Protein AF-A0A973K327-F1 (afdb_monomer_lite)

Radius of gyration: 15.22 Å; chains: 1; bounding box: 36×39×25 Å

Sequence (103 aa):
DALVPVQTESALKRAVTAAGSSRLLRQAYVDNAGHCTFSPAEQLGALHTLEDRIGTGKWPSTDAASLNSRATEADSTTPARYVTYRPAPYPRPYDLAHPADGR

Secondary structure (DSSP, 8-state):
--SS-TTHHHHHHHHHHHTT-GGG----EE--SSSS---HHHHHHHHHHHHHHHHHSS----SHHHHHHHHHHH-SSS---EE---PPPP--TT----TTTT-

pLDDT: mean 91.36, std 12.91, range [42.78, 98.75]

Structure (mmCIF, N/CA/C/O backbone):
data_AF-A0A973K327-F1
#
_entry.id   AF-A0A973K327-F1
#
loop_
_atom_site.group_PDB
_atom_site.id
_atom_site.type_symbol
_atom_site.label_atom_id
_atom_site.label_alt_id
_atom_site.label_comp_id
_atom_site.label_asym_id
_atom_site.label_entity_id
_atom_site.label_seq_id
_atom_site.pdbx_PDB_ins_code
_atom_site.Cartn_x
_atom_site.Cartn_y
_atom_site.Cartn_z
_atom_site.occupancy
_atom_site.B_iso_or_equiv
_atom_site.auth_seq_id
_atom_site.auth_comp_id
_atom_site.auth_asym_id
_atom_site.auth_atom_id
_atom_site.pdbx_PDB_model_num
ATOM 1 N N . ASP A 1 1 ? 5.696 -10.769 -5.233 1.00 83.75 1 ASP A N 1
ATOM 2 C CA . ASP A 1 1 ? 6.331 -11.282 -4.009 1.00 83.75 1 ASP A CA 1
ATOM 3 C C . ASP A 1 1 ? 6.257 -12.807 -3.968 1.00 83.75 1 ASP A C 1
ATOM 5 O O . ASP A 1 1 ? 5.160 -13.352 -4.027 1.00 83.75 1 ASP A O 1
ATOM 9 N N . ALA A 1 2 ? 7.409 -13.481 -3.952 1.00 83.88 2 ALA A N 1
ATOM 10 C CA . ALA A 1 2 ? 7.504 -14.943 -3.888 1.00 83.88 2 ALA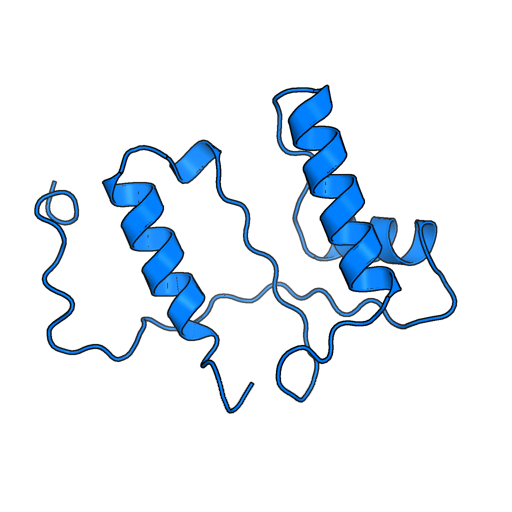 A CA 1
ATOM 11 C C . ALA A 1 2 ? 7.765 -15.475 -2.464 1.00 83.88 2 ALA A C 1
ATOM 13 O O . ALA A 1 2 ? 7.682 -16.682 -2.251 1.00 83.88 2 ALA A O 1
ATOM 14 N N . LEU A 1 3 ? 8.088 -14.59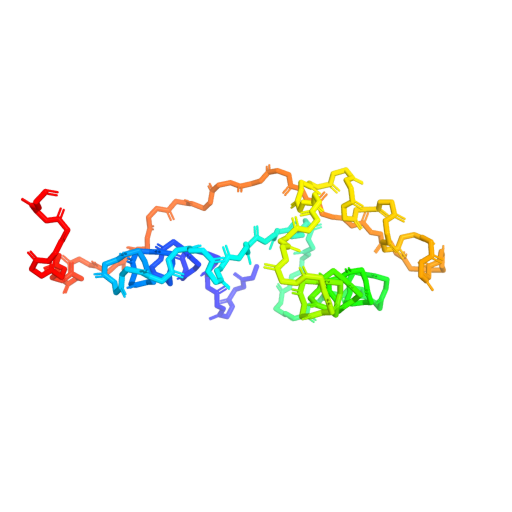6 -1.506 1.00 91.38 3 LEU A N 1
ATOM 15 C CA . LEU A 1 3 ? 8.368 -14.966 -0.116 1.00 91.38 3 LEU A CA 1
ATOM 16 C C . LEU A 1 3 ? 7.118 -14.827 0.750 1.00 91.38 3 LEU A C 1
ATOM 18 O O . LEU A 1 3 ? 6.793 -15.725 1.524 1.00 91.38 3 LEU A O 1
ATOM 22 N N . VAL A 1 4 ? 6.399 -13.715 0.590 1.00 91.00 4 VAL A N 1
ATOM 23 C CA . VAL A 1 4 ? 5.152 -13.437 1.301 1.00 91.00 4 VAL A CA 1
ATOM 24 C C . VAL A 1 4 ? 4.064 -13.170 0.262 1.00 91.00 4 VAL A C 1
ATOM 26 O O . VAL A 1 4 ? 4.013 -12.091 -0.327 1.00 91.00 4 VAL A O 1
ATOM 29 N N . PRO A 1 5 ? 3.193 -14.148 -0.034 1.00 91.44 5 PRO A N 1
ATOM 30 C CA . PRO A 1 5 ? 2.161 -13.961 -1.043 1.00 91.44 5 PRO A CA 1
ATOM 31 C C . PRO A 1 5 ? 1.208 -12.845 -0.608 1.00 91.44 5 PRO A C 1
ATOM 33 O O . PRO A 1 5 ? 0.681 -12.878 0.500 1.00 91.44 5 PRO A O 1
ATOM 36 N N . VAL A 1 6 ? 0.932 -11.895 -1.503 1.00 94.00 6 VAL A N 1
ATOM 37 C CA . VAL A 1 6 ? 0.113 -10.693 -1.239 1.00 94.00 6 VAL A CA 1
ATOM 38 C C . VAL A 1 6 ? -1.269 -10.995 -0.638 1.00 94.00 6 VAL A C 1
ATOM 40 O O . VAL A 1 6 ? -1.888 -10.157 0.009 1.00 94.00 6 VAL A O 1
ATOM 43 N N . GLN A 1 7 ? -1.772 -12.215 -0.806 1.00 93.56 7 GLN A N 1
ATOM 44 C CA . GLN A 1 7 ? -3.006 -12.692 -0.200 1.00 93.56 7 GLN A CA 1
ATOM 45 C C . GLN A 1 7 ? -2.952 -12.724 1.343 1.00 93.56 7 GLN A C 1
ATOM 47 O O . GLN A 1 7 ? -4.016 -12.774 1.964 1.00 93.56 7 GLN A O 1
ATOM 52 N N . THR A 1 8 ? -1.776 -12.672 1.990 1.00 93.12 8 THR A N 1
ATOM 53 C CA . THR A 1 8 ? -1.670 -12.476 3.454 1.00 93.12 8 THR A CA 1
ATOM 54 C C . THR A 1 8 ? -2.386 -11.205 3.898 1.00 93.12 8 THR A C 1
ATOM 56 O O . THR A 1 8 ? -3.027 -11.195 4.948 1.00 93.12 8 THR A O 1
ATOM 59 N N . GLU A 1 9 ? -2.384 -10.171 3.055 1.00 95.44 9 GLU A N 1
ATOM 60 C CA . GLU A 1 9 ? -3.084 -8.913 3.303 1.00 95.44 9 GLU A CA 1
ATOM 61 C C . GLU A 1 9 ? -4.602 -9.105 3.395 1.00 95.44 9 GLU A C 1
ATOM 63 O O . GLU A 1 9 ? -5.259 -8.481 4.232 1.00 95.44 9 GLU A O 1
ATOM 68 N N . SER A 1 10 ? -5.171 -10.032 2.616 1.00 94.00 10 SER A N 1
ATOM 69 C CA . SER A 1 10 ? -6.583 -10.411 2.742 1.00 94.00 10 SER A CA 1
ATOM 70 C C . SER A 1 10 ? -6.885 -11.042 4.104 1.00 94.00 10 SER A C 1
ATOM 72 O O . SER A 1 10 ? -7.967 -10.817 4.645 1.00 94.00 10 SER A O 1
ATOM 74 N N . ALA A 1 11 ? -5.962 -11.834 4.663 1.00 91.88 11 ALA A N 1
ATOM 75 C CA . ALA A 1 11 ? -6.122 -12.425 5.994 1.00 91.88 11 ALA A CA 1
ATOM 76 C C . ALA A 1 11 ? -5.999 -11.369 7.104 1.00 91.88 11 ALA A C 1
ATOM 78 O O . ALA A 1 11 ? -6.849 -11.326 7.993 1.00 91.88 11 ALA A O 1
ATOM 79 N N . LEU A 1 12 ? -5.022 -10.459 7.009 1.00 94.19 12 LEU A N 1
ATOM 80 C CA . LEU A 1 12 ? -4.883 -9.334 7.941 1.00 94.19 12 LEU A CA 1
ATOM 81 C C . LEU A 1 12 ? -6.146 -8.464 7.963 1.00 94.19 12 LEU A C 1
ATOM 83 O O . LEU A 1 12 ? -6.665 -8.142 9.033 1.00 94.19 12 LEU A O 1
ATOM 87 N N . LYS A 1 13 ? -6.690 -8.135 6.785 1.00 94.31 13 LYS A N 1
ATOM 88 C CA . LYS A 1 13 ? -7.931 -7.363 6.672 1.00 94.31 13 LYS A CA 1
ATOM 89 C C . LYS A 1 13 ? -9.105 -8.046 7.369 1.00 94.31 13 LYS A C 1
ATOM 91 O O . LYS A 1 13 ? -9.864 -7.364 8.061 1.00 94.31 13 LYS A O 1
ATOM 96 N N . ARG A 1 14 ? -9.257 -9.367 7.204 1.00 91.25 14 ARG A N 1
ATOM 97 C CA . ARG A 1 14 ? -10.287 -10.144 7.915 1.00 91.25 14 ARG A CA 1
ATOM 98 C C . ARG A 1 14 ? -10.091 -10.058 9.425 1.00 91.25 14 ARG A C 1
ATOM 100 O O . ARG A 1 14 ? -10.999 -9.603 10.109 1.00 91.25 14 ARG A O 1
ATOM 107 N N . ALA A 1 15 ? -8.897 -10.372 9.925 1.00 91.44 15 ALA A N 1
ATOM 108 C CA . ALA A 1 15 ? -8.600 -10.357 11.358 1.00 91.44 15 ALA A CA 1
ATOM 109 C C . ALA A 1 15 ? -8.865 -8.985 12.007 1.00 91.44 15 ALA A C 1
ATOM 111 O O . ALA A 1 15 ? -9.520 -8.895 13.044 1.00 91.44 15 ALA A O 1
ATOM 112 N N . VAL A 1 16 ? -8.427 -7.894 11.369 1.00 93.94 16 VAL A N 1
ATOM 113 C CA . VAL A 1 16 ? -8.665 -6.528 11.865 1.00 93.94 16 VAL A CA 1
ATOM 114 C C . VAL A 1 16 ? -10.152 -6.159 11.838 1.00 93.94 16 VAL A C 1
ATOM 116 O O . VAL A 1 16 ? -10.629 -5.444 12.724 1.00 93.94 16 VAL A O 1
ATOM 119 N N . THR A 1 17 ? -10.895 -6.642 10.839 1.00 92.31 17 THR A N 1
ATOM 120 C CA . THR A 1 17 ? -12.346 -6.428 10.744 1.00 92.31 17 THR A CA 1
ATOM 121 C C . THR A 1 17 ? -13.082 -7.185 11.847 1.00 92.31 17 THR A C 1
ATOM 123 O O . THR A 1 17 ? -13.856 -6.566 12.574 1.00 92.31 17 THR A O 1
ATOM 126 N N . ALA A 1 18 ? -12.776 -8.471 12.039 1.00 88.81 18 ALA A N 1
ATOM 127 C CA . ALA A 1 18 ? -13.321 -9.305 13.111 1.00 88.81 18 ALA A CA 1
ATOM 128 C C . ALA A 1 18 ? -13.038 -8.725 14.510 1.00 88.81 18 ALA A C 1
ATOM 130 O O . ALA A 1 18 ? -13.873 -8.815 15.407 1.00 88.81 18 ALA A O 1
ATOM 131 N N . ALA A 1 19 ? -11.894 -8.059 14.683 1.00 93.38 19 ALA A N 1
ATOM 132 C CA . ALA A 1 19 ? -11.519 -7.362 15.913 1.00 93.38 19 ALA A CA 1
ATOM 133 C C . ALA A 1 19 ? -12.146 -5.956 16.071 1.00 93.38 19 ALA A C 1
ATOM 135 O O . ALA A 1 19 ? -11.730 -5.193 16.945 1.00 93.38 19 ALA A O 1
ATOM 136 N N . GLY A 1 20 ? -13.081 -5.541 15.204 1.00 95.00 20 GLY A N 1
ATOM 137 C CA . GLY A 1 20 ? -13.724 -4.218 15.272 1.00 95.00 20 GLY A CA 1
ATOM 138 C C . GLY A 1 20 ? -12.771 -3.036 15.028 1.00 95.00 20 GLY A C 1
ATOM 139 O O . GLY A 1 20 ? -13.066 -1.890 15.375 1.00 95.00 20 GLY A O 1
ATOM 140 N N . SER A 1 21 ? -11.607 -3.302 14.434 1.00 96.44 21 SER A N 1
ATOM 141 C CA . SER A 1 21 ? -10.495 -2.355 14.303 1.00 96.44 21 SER A CA 1
ATOM 142 C C . SER A 1 21 ? -10.268 -1.892 12.862 1.00 96.44 21 SER A C 1
ATOM 144 O O . SER A 1 21 ? -9.255 -1.265 12.565 1.00 96.44 21 SER A O 1
ATOM 146 N N . SER A 1 22 ? -11.227 -2.125 11.959 1.00 95.31 22 SER A N 1
ATOM 147 C CA . SER A 1 22 ? -11.150 -1.772 10.527 1.00 95.31 22 SER A CA 1
ATOM 148 C C . SER A 1 22 ? -10.820 -0.298 10.261 1.00 95.31 22 SER A C 1
ATOM 150 O O . SER A 1 22 ? -10.163 0.031 9.273 1.00 95.31 22 SER A O 1
ATOM 152 N N . ARG A 1 23 ? -11.201 0.608 11.171 1.00 96.19 23 ARG A N 1
ATOM 153 C CA . ARG A 1 23 ? -10.842 2.035 11.098 1.00 96.19 23 ARG A CA 1
ATOM 154 C C . ARG A 1 23 ? -9.333 2.299 11.194 1.00 96.19 23 ARG A C 1
ATOM 156 O O . ARG A 1 23 ? -8.884 3.359 10.775 1.00 96.19 23 ARG A O 1
ATOM 163 N N . LEU A 1 24 ? -8.563 1.369 11.761 1.00 96.56 24 LEU A N 1
ATOM 164 C CA . LEU A 1 24 ? -7.121 1.497 11.990 1.00 96.56 24 LEU A CA 1
ATOM 165 C C . LEU A 1 24 ? -6.274 0.975 10.825 1.00 96.56 24 LEU A C 1
ATOM 167 O O . LEU A 1 24 ? -5.070 1.199 10.836 1.00 96.56 24 LEU A O 1
ATOM 171 N N . LEU A 1 25 ? -6.873 0.299 9.841 1.00 97.19 25 LEU A N 1
ATOM 172 C CA . LEU A 1 25 ? -6.145 -0.322 8.737 1.00 97.19 25 LEU A CA 1
ATOM 173 C C . LEU A 1 25 ? -6.458 0.362 7.404 1.00 97.19 25 LEU A C 1
ATOM 175 O O . LEU A 1 25 ? -7.619 0.508 7.008 1.00 97.19 25 LEU A O 1
ATOM 179 N N . ARG A 1 26 ? -5.400 0.720 6.679 1.00 97.81 26 ARG A N 1
ATOM 180 C CA . ARG A 1 26 ? -5.412 0.984 5.239 1.00 97.81 26 ARG A CA 1
ATOM 181 C C . ARG A 1 26 ? -4.313 0.142 4.609 1.00 97.81 26 ARG A C 1
ATOM 183 O O . ARG A 1 26 ? -3.237 0.017 5.180 1.00 97.81 26 ARG A O 1
ATOM 190 N N . GLN A 1 27 ? -4.625 -0.467 3.473 1.00 97.62 27 GLN A N 1
ATOM 191 C CA . GLN A 1 27 ? -3.706 -1.308 2.715 1.00 97.62 27 GLN A CA 1
ATOM 192 C C . GLN A 1 27 ? -3.587 -0.721 1.318 1.00 97.62 27 GLN A C 1
ATOM 194 O O . GLN A 1 27 ? -4.600 -0.389 0.702 1.00 97.62 27 GLN A O 1
ATOM 199 N N . ALA A 1 28 ? -2.354 -0.607 0.847 1.00 97.62 28 ALA A N 1
ATOM 200 C CA . ALA A 1 28 ? -2.013 -0.170 -0.493 1.00 97.62 28 ALA A CA 1
ATOM 201 C C . ALA A 1 28 ? -1.057 -1.193 -1.107 1.00 97.62 28 ALA A C 1
ATOM 203 O O . ALA A 1 28 ? -0.345 -1.896 -0.390 1.00 97.62 28 ALA A O 1
ATOM 204 N N . TYR A 1 29 ? -1.067 -1.290 -2.431 1.00 97.75 29 TYR A N 1
ATOM 205 C CA . TYR A 1 29 ? -0.311 -2.294 -3.171 1.00 97.75 29 TYR A CA 1
ATOM 206 C C . TYR A 1 29 ? 0.533 -1.598 -4.223 1.00 97.75 29 TYR A C 1
ATOM 208 O O . TYR A 1 29 ? 0.068 -0.635 -4.830 1.00 97.75 29 TYR A O 1
ATOM 216 N N . VAL A 1 30 ? 1.745 -2.099 -4.443 1.00 97.56 30 VAL A N 1
ATOM 217 C CA . VAL A 1 30 ? 2.648 -1.604 -5.483 1.00 97.56 30 VAL A CA 1
ATOM 218 C C . VAL A 1 30 ? 2.864 -2.678 -6.538 1.00 97.56 30 VAL A C 1
ATOM 220 O O . VAL A 1 30 ? 2.976 -3.863 -6.212 1.00 97.56 30 VAL A O 1
ATOM 223 N N . ASP A 1 31 ? 2.933 -2.264 -7.797 1.00 96.81 31 ASP A N 1
ATOM 224 C CA . ASP A 1 31 ? 3.269 -3.146 -8.915 1.00 96.81 31 ASP A CA 1
ATOM 225 C C . ASP A 1 31 ? 4.794 -3.228 -9.099 1.00 96.81 31 ASP A C 1
ATOM 227 O O . ASP A 1 31 ? 5.373 -2.699 -10.052 1.00 96.81 31 ASP A O 1
ATOM 231 N N . ASN A 1 32 ? 5.452 -3.850 -8.114 1.00 93.50 32 ASN A N 1
ATOM 232 C CA . ASN A 1 32 ? 6.893 -4.099 -8.106 1.00 93.50 32 ASN A CA 1
ATOM 233 C C . ASN A 1 32 ? 7.201 -5.599 -8.052 1.00 93.50 32 ASN A C 1
ATOM 235 O O . ASN A 1 32 ? 6.538 -6.387 -7.370 1.00 93.50 32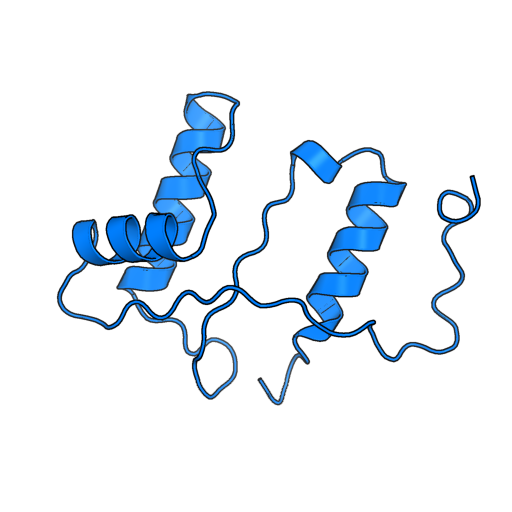 ASN A O 1
ATOM 239 N N . ALA A 1 33 ? 8.263 -5.994 -8.754 1.00 90.31 33 ALA A N 1
ATOM 240 C CA . ALA A 1 33 ? 8.752 -7.364 -8.758 1.00 90.31 33 ALA A CA 1
ATOM 241 C C . ALA A 1 33 ? 9.730 -7.598 -7.597 1.00 90.31 33 ALA A C 1
ATOM 243 O O . ALA A 1 33 ? 10.811 -7.020 -7.571 1.00 90.31 33 ALA A O 1
ATOM 244 N N . GLY A 1 34 ? 9.373 -8.498 -6.680 1.00 91.31 34 GLY A N 1
ATOM 245 C CA . GLY A 1 34 ? 10.233 -8.917 -5.569 1.00 91.31 34 GLY A CA 1
ATOM 246 C C . GLY A 1 34 ? 9.512 -8.931 -4.223 1.00 91.31 34 GLY A C 1
ATOM 247 O O . GLY A 1 34 ? 8.292 -8.770 -4.167 1.00 91.31 34 GLY A O 1
ATOM 248 N N . HIS A 1 35 ? 10.268 -9.199 -3.157 1.00 93.44 35 HIS A N 1
ATOM 249 C CA . HIS A 1 35 ? 9.851 -9.027 -1.762 1.00 93.44 35 HIS A CA 1
ATOM 250 C C . HIS A 1 35 ? 10.545 -7.779 -1.217 1.00 93.44 35 HIS A C 1
ATOM 252 O O . HIS A 1 35 ? 11.749 -7.625 -1.414 1.00 93.44 35 HIS A O 1
ATOM 258 N N . CYS A 1 36 ? 9.801 -6.892 -0.557 1.00 91.81 36 CYS A N 1
ATOM 259 C CA . CYS A 1 36 ? 10.321 -5.632 -0.008 1.00 91.81 36 CYS A CA 1
ATOM 260 C C . CYS A 1 36 ? 11.022 -4.704 -1.021 1.00 91.81 36 CYS A C 1
ATOM 262 O O . CYS A 1 36 ? 11.786 -3.826 -0.633 1.00 91.81 36 CYS A O 1
ATOM 264 N N . THR A 1 37 ? 10.740 -4.846 -2.316 1.00 94.44 37 THR A N 1
ATOM 265 C CA . THR A 1 37 ? 11.293 -4.004 -3.389 1.00 94.44 37 THR A CA 1
ATOM 266 C C . THR A 1 37 ? 10.494 -2.710 -3.566 1.00 94.44 37 THR A C 1
ATOM 268 O O . THR A 1 37 ? 10.141 -2.342 -4.684 1.00 94.44 37 THR A O 1
ATOM 271 N N . PHE A 1 38 ? 10.147 -2.059 -2.457 1.00 96.38 38 PHE A N 1
ATOM 272 C CA . PHE A 1 38 ? 9.483 -0.758 -2.459 1.00 96.38 38 PHE A CA 1
ATOM 273 C C . PHE A 1 38 ? 10.506 0.330 -2.773 1.00 96.38 38 PHE A C 1
ATOM 275 O O . PHE A 1 38 ? 11.623 0.304 -2.248 1.00 96.38 38 PHE A O 1
ATOM 282 N N . SER A 1 39 ? 10.135 1.310 -3.589 1.00 97.75 39 SER A N 1
ATOM 283 C CA . SER A 1 39 ? 10.997 2.470 -3.798 1.00 97.75 39 SER A CA 1
ATOM 284 C C . SER A 1 39 ? 11.054 3.354 -2.537 1.00 97.75 39 SER A C 1
ATOM 286 O O . SER A 1 39 ? 10.155 3.296 -1.689 1.00 97.75 39 SER A O 1
ATOM 288 N N . PRO A 1 40 ? 12.100 4.182 -2.374 1.00 98.12 40 PRO A N 1
ATOM 289 C CA . PRO A 1 40 ? 12.120 5.232 -1.358 1.00 98.12 40 PRO A CA 1
ATOM 290 C C . PRO A 1 40 ? 10.898 6.162 -1.427 1.00 98.12 40 PRO A C 1
ATOM 292 O O . PRO A 1 40 ? 10.278 6.412 -0.394 1.00 98.12 40 PRO A O 1
ATOM 295 N N . ALA A 1 41 ? 10.492 6.595 -2.627 1.00 98.38 41 ALA A N 1
ATOM 296 C CA . ALA A 1 41 ? 9.301 7.421 -2.828 1.00 98.38 41 ALA A CA 1
ATOM 297 C C . ALA A 1 41 ? 8.027 6.748 -2.300 1.00 98.38 41 ALA A C 1
ATOM 299 O O . ALA A 1 41 ? 7.242 7.365 -1.579 1.00 98.38 41 ALA A O 1
ATOM 300 N N . GLU A 1 42 ? 7.830 5.462 -2.602 1.00 98.62 42 GLU A N 1
ATOM 301 C CA . GLU A 1 42 ? 6.680 4.697 -2.116 1.00 98.62 42 GLU A CA 1
ATOM 302 C C . GLU A 1 42 ? 6.664 4.623 -0.587 1.00 98.62 42 GLU A C 1
ATOM 304 O O . GLU A 1 42 ? 5.622 4.873 0.026 1.00 98.62 42 GLU A O 1
ATOM 309 N N . GLN A 1 43 ? 7.813 4.337 0.034 1.00 98.31 43 GLN A N 1
ATOM 310 C CA . GLN A 1 43 ? 7.945 4.272 1.491 1.00 98.31 43 GLN A CA 1
ATOM 311 C C . GLN A 1 43 ? 7.648 5.623 2.154 1.00 98.31 43 GLN A C 1
ATOM 313 O O . GLN A 1 43 ? 6.876 5.668 3.112 1.00 98.31 43 GLN A O 1
ATOM 318 N N . LEU A 1 44 ? 8.191 6.724 1.624 1.00 98.56 44 LEU A N 1
ATOM 319 C CA . LEU A 1 44 ? 7.925 8.076 2.127 1.00 98.56 44 LEU A CA 1
ATOM 320 C C . LEU A 1 44 ? 6.451 8.467 1.960 1.00 98.56 44 LEU A C 1
ATOM 322 O O . LEU A 1 44 ? 5.841 8.989 2.892 1.00 98.56 44 LEU A O 1
ATOM 326 N N . GLY A 1 45 ? 5.840 8.156 0.812 1.00 98.44 45 GLY A N 1
ATOM 327 C CA . GLY A 1 45 ? 4.416 8.398 0.574 1.00 98.44 45 GLY A CA 1
ATOM 328 C C . GLY A 1 45 ? 3.515 7.674 1.584 1.00 98.44 45 GLY A C 1
ATOM 329 O O . GLY A 1 45 ? 2.572 8.270 2.117 1.00 98.44 45 GLY A O 1
ATOM 330 N N . ALA A 1 46 ? 3.823 6.412 1.905 1.00 98.25 46 ALA A N 1
ATOM 331 C CA . ALA A 1 46 ? 3.115 5.656 2.940 1.00 98.25 46 ALA A CA 1
ATOM 332 C C . ALA A 1 46 ? 3.364 6.213 4.351 1.00 98.25 46 ALA A C 1
ATOM 334 O O . ALA A 1 46 ? 2.413 6.347 5.125 1.00 98.25 46 ALA A O 1
ATOM 335 N N . LEU A 1 47 ? 4.613 6.564 4.678 1.00 98.44 47 LEU A N 1
ATOM 336 C CA . LEU A 1 47 ? 4.987 7.121 5.978 1.00 98.44 47 LEU A CA 1
ATOM 337 C C . LEU A 1 47 ? 4.255 8.437 6.249 1.00 98.44 47 LEU A C 1
ATOM 339 O O . LEU A 1 47 ? 3.531 8.533 7.237 1.00 98.44 47 LEU A O 1
ATOM 343 N N . HIS A 1 48 ? 4.347 9.403 5.335 1.00 98.56 48 HIS A N 1
ATOM 344 C CA . HIS A 1 48 ? 3.670 10.692 5.481 1.00 98.56 48 HIS A CA 1
ATOM 345 C C . HIS A 1 48 ? 2.141 10.528 5.573 1.00 98.56 48 HIS A C 1
ATOM 347 O O . HIS A 1 48 ? 1.469 11.259 6.295 1.00 98.56 48 HIS A O 1
ATOM 353 N N . THR A 1 49 ? 1.565 9.540 4.878 1.00 98.56 49 THR A N 1
ATOM 354 C CA . THR A 1 49 ? 0.131 9.219 4.992 1.00 98.56 49 THR A CA 1
ATOM 355 C C . THR A 1 49 ? -0.240 8.718 6.393 1.00 98.56 49 THR A C 1
ATOM 357 O O . THR A 1 49 ? -1.296 9.070 6.928 1.00 98.56 49 THR A O 1
ATOM 360 N N . LEU A 1 50 ? 0.615 7.894 7.005 1.00 98.44 50 LEU A N 1
ATOM 361 C CA . LEU A 1 50 ? 0.424 7.425 8.376 1.00 98.44 50 LEU A CA 1
ATOM 362 C C . LEU A 1 50 ? 0.582 8.567 9.388 1.00 98.44 50 LEU A C 1
ATOM 364 O O . LEU A 1 50 ? -0.231 8.668 10.309 1.00 98.44 50 LEU A O 1
ATOM 368 N N . GLU A 1 51 ? 1.582 9.427 9.206 1.00 98.56 51 GLU A N 1
ATOM 369 C CA . GLU A 1 51 ? 1.811 10.611 10.040 1.00 98.56 51 GLU A CA 1
ATOM 370 C C . GLU A 1 51 ? 0.605 11.555 10.020 1.00 98.56 51 GLU A C 1
ATOM 372 O O . GLU A 1 51 ? 0.106 11.917 11.087 1.00 98.56 51 GLU A O 1
ATOM 377 N N . ASP A 1 52 ? 0.043 11.852 8.843 1.00 98.25 52 ASP A N 1
ATOM 378 C CA . ASP A 1 52 ? -1.192 12.639 8.715 1.00 98.25 52 ASP A CA 1
ATOM 379 C C . ASP A 1 52 ? -2.347 12.017 9.487 1.00 98.25 52 ASP A C 1
ATOM 381 O O . ASP A 1 52 ? -3.098 12.707 10.183 1.00 98.25 52 ASP A O 1
ATOM 385 N N . ARG A 1 53 ? -2.506 10.694 9.388 1.00 98.31 53 ARG A N 1
ATOM 386 C CA . ARG A 1 53 ? -3.559 10.001 10.124 1.00 98.31 53 ARG A CA 1
ATOM 387 C C . ARG A 1 53 ? -3.353 10.098 11.630 1.00 98.31 53 ARG A C 1
ATOM 389 O O . ARG A 1 53 ? -4.338 10.179 12.365 1.00 98.31 53 ARG A O 1
ATOM 396 N N . ILE A 1 54 ? -2.111 10.038 12.103 1.00 98.25 54 ILE A N 1
ATOM 397 C CA . ILE A 1 54 ? -1.792 10.164 13.527 1.00 98.25 54 ILE A CA 1
ATOM 398 C C . ILE A 1 54 ? -2.062 11.599 13.989 1.00 98.25 54 ILE A C 1
ATOM 400 O O . ILE A 1 54 ? -2.737 11.783 15.000 1.00 98.25 54 ILE A O 1
ATOM 404 N N . GLY A 1 55 ? -1.613 12.599 13.228 1.00 98.38 55 GLY A N 1
ATOM 405 C CA . GLY A 1 55 ? -1.765 14.013 13.569 1.00 98.38 55 GLY A CA 1
ATOM 40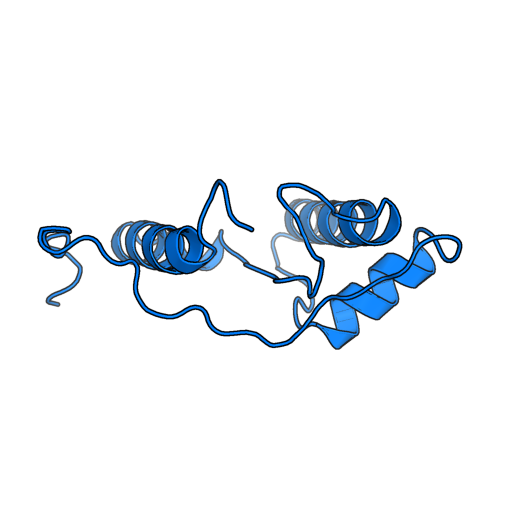6 C C . GLY A 1 55 ? -3.210 14.515 13.511 1.00 98.38 55 GLY A C 1
ATOM 407 O O . GLY A 1 55 ? -3.623 15.307 14.352 1.00 98.38 55 GLY A O 1
ATOM 408 N N . THR A 1 56 ? -4.006 14.035 12.553 1.00 97.81 56 THR A N 1
ATOM 409 C CA . THR A 1 56 ? -5.392 14.502 12.340 1.00 97.81 56 THR A CA 1
ATOM 410 C C . THR A 1 56 ? -6.456 13.564 12.911 1.00 97.81 56 THR A C 1
ATOM 412 O O . THR A 1 56 ? -7.639 13.909 12.969 1.00 97.81 56 THR A O 1
ATOM 415 N N . GLY A 1 57 ? -6.071 12.341 13.283 1.00 97.56 57 GLY A N 1
ATOM 416 C CA . GLY A 1 57 ? -6.987 11.280 13.696 1.00 97.56 57 GLY A CA 1
ATOM 417 C C . GLY A 1 57 ? -7.819 10.674 12.557 1.00 97.56 57 GLY A C 1
ATOM 418 O O . GLY A 1 57 ? -8.627 9.777 12.812 1.00 97.56 57 GLY A O 1
ATOM 419 N N . LYS A 1 58 ? -7.643 11.124 11.307 1.00 97.25 58 LYS A N 1
ATOM 420 C CA . LYS A 1 58 ? -8.404 10.665 10.138 1.00 97.25 58 LYS A CA 1
ATOM 421 C C . LYS A 1 58 ? -7.458 10.217 9.036 1.00 97.25 58 LYS A C 1
ATOM 423 O O . LYS A 1 58 ? -6.451 10.857 8.776 1.00 97.25 58 LYS A O 1
ATOM 428 N N . TRP A 1 59 ? -7.799 9.130 8.354 1.00 98.06 59 TRP A N 1
ATOM 429 C CA . TRP A 1 59 ? -7.065 8.755 7.149 1.00 98.06 59 TRP A CA 1
ATOM 430 C C . TRP A 1 59 ? -7.253 9.828 6.069 1.00 98.06 59 TRP A C 1
ATOM 432 O O . TRP A 1 59 ? -8.410 10.146 5.770 1.00 98.06 59 TRP A O 1
ATOM 442 N N . PRO A 1 60 ? -6.171 10.351 5.463 1.00 97.56 60 PRO A N 1
ATOM 443 C CA . PRO A 1 60 ? -6.284 11.067 4.199 1.00 97.56 60 PRO A CA 1
ATOM 444 C C . PRO A 1 60 ? -6.658 10.079 3.079 1.00 97.56 60 PRO A C 1
ATOM 446 O O . PRO A 1 60 ? -6.865 8.879 3.322 1.00 97.56 60 PRO A O 1
ATOM 449 N N . SER A 1 61 ? -6.759 10.564 1.838 1.00 97.75 61 SER A N 1
ATOM 450 C CA . SER A 1 61 ? -6.993 9.653 0.718 1.00 97.75 61 SER A CA 1
ATOM 451 C C . SER A 1 61 ? -5.836 8.663 0.580 1.00 97.75 61 SER A C 1
ATOM 453 O O . SER A 1 61 ? -4.668 9.032 0.647 1.00 97.75 61 SER A O 1
ATOM 455 N N . THR A 1 62 ? -6.185 7.388 0.432 1.00 98.12 62 THR A N 1
ATOM 456 C CA . THR A 1 62 ? -5.251 6.246 0.377 1.00 98.12 62 THR A CA 1
ATOM 457 C C . THR A 1 62 ? -5.454 5.420 -0.891 1.00 98.12 62 THR A C 1
ATOM 459 O O . THR A 1 62 ? -5.015 4.276 -0.974 1.00 98.12 62 THR A O 1
ATOM 462 N N . ASP A 1 63 ? -6.147 5.984 -1.883 1.00 98.38 63 ASP A N 1
ATOM 463 C CA . ASP A 1 63 ? -6.198 5.407 -3.220 1.00 98.38 63 ASP A CA 1
ATOM 464 C C . ASP A 1 63 ? -4.829 5.515 -3.915 1.00 98.38 63 ASP A C 1
ATOM 466 O O . ASP A 1 63 ? -3.971 6.319 -3.539 1.00 98.38 63 ASP A O 1
ATOM 470 N N . ALA A 1 64 ? -4.632 4.693 -4.944 1.00 98.56 64 ALA A N 1
ATOM 471 C CA . ALA A 1 64 ? -3.363 4.599 -5.652 1.00 98.56 64 ALA A CA 1
ATOM 472 C C . ALA A 1 64 ? -2.904 5.933 -6.265 1.00 98.56 64 ALA A C 1
ATOM 474 O O . ALA A 1 64 ? -1.711 6.224 -6.248 1.00 98.56 64 ALA A O 1
ATOM 475 N N . ALA A 1 65 ? -3.824 6.756 -6.781 1.00 98.62 65 ALA A N 1
ATOM 476 C CA . ALA A 1 65 ? -3.469 8.029 -7.403 1.00 98.62 65 ALA A CA 1
ATOM 477 C C . ALA A 1 65 ? -2.968 9.027 -6.351 1.00 98.62 65 ALA A C 1
ATOM 479 O O . ALA A 1 65 ? -1.907 9.626 -6.526 1.00 98.62 65 ALA A O 1
ATOM 480 N N . SER A 1 66 ? -3.678 9.134 -5.227 1.00 98.62 66 SER A N 1
ATOM 481 C CA . SER A 1 66 ? -3.280 9.982 -4.099 1.00 98.62 66 SER A CA 1
ATOM 482 C C . SER A 1 66 ? -1.926 9.570 -3.514 1.00 98.62 66 SER A C 1
ATOM 484 O O . SER A 1 66 ? -1.075 10.421 -3.258 1.00 98.62 66 SER A O 1
ATOM 486 N N . LEU A 1 67 ? -1.689 8.264 -3.350 1.00 98.75 67 LEU A N 1
ATOM 487 C CA . LEU A 1 67 ? -0.414 7.754 -2.840 1.00 98.75 67 LEU A CA 1
ATOM 488 C C . LEU A 1 67 ? 0.738 7.963 -3.828 1.00 98.75 67 LEU A C 1
ATOM 490 O O . LEU A 1 67 ? 1.833 8.311 -3.396 1.00 98.75 67 LEU A O 1
ATOM 494 N N . ASN A 1 68 ? 0.501 7.812 -5.135 1.00 98.69 68 ASN A N 1
ATOM 495 C CA . ASN A 1 68 ? 1.511 8.117 -6.151 1.00 98.69 68 ASN A CA 1
ATOM 496 C C . ASN A 1 68 ? 1.858 9.6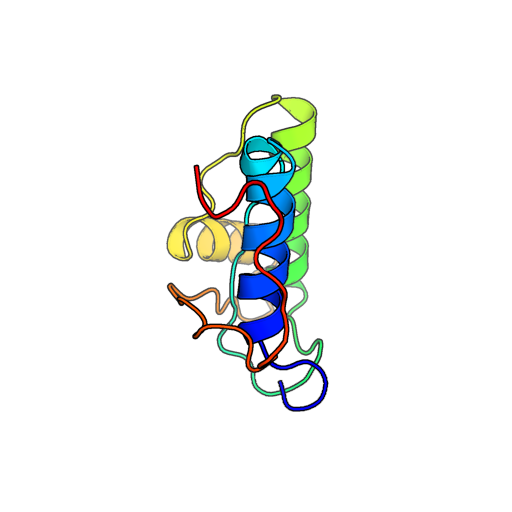13 -6.190 1.00 98.69 68 ASN A C 1
ATOM 498 O O . ASN A 1 68 ? 3.040 9.940 -6.297 1.00 98.69 68 ASN A O 1
ATOM 502 N N . SER A 1 69 ? 0.872 10.513 -6.052 1.00 98.69 69 SER A N 1
ATOM 503 C CA . SER A 1 69 ? 1.129 11.962 -5.949 1.00 98.69 69 SER A CA 1
ATOM 504 C C . SER A 1 69 ? 2.023 12.256 -4.752 1.00 98.69 69 SER A C 1
ATOM 506 O O . SER A 1 69 ? 3.096 12.832 -4.898 1.00 98.69 69 SER A O 1
ATOM 508 N N . ARG A 1 70 ? 1.637 11.749 -3.577 1.00 98.62 70 ARG A N 1
ATOM 509 C CA . ARG A 1 70 ? 2.362 11.986 -2.329 1.00 98.62 70 ARG A CA 1
ATOM 510 C C . ARG A 1 70 ? 3.769 11.386 -2.327 1.00 98.62 70 ARG A C 1
ATOM 512 O O . ARG A 1 70 ? 4.695 11.997 -1.805 1.00 98.62 70 ARG A O 1
ATOM 519 N N . ALA A 1 71 ? 3.930 10.197 -2.903 1.00 98.69 71 ALA A N 1
ATOM 520 C CA . ALA A 1 71 ? 5.232 9.569 -3.101 1.00 98.69 71 ALA A CA 1
ATOM 521 C C . ALA A 1 71 ? 6.130 10.428 -4.003 1.00 98.69 71 ALA A C 1
ATOM 523 O O . ALA A 1 71 ? 7.254 10.728 -3.621 1.00 98.69 71 ALA A O 1
ATOM 524 N N . THR A 1 72 ? 5.606 10.889 -5.144 1.00 98.56 72 THR A N 1
ATOM 525 C CA . THR A 1 72 ? 6.340 11.746 -6.094 1.00 98.56 72 THR A CA 1
ATOM 526 C C . THR A 1 72 ? 6.713 13.101 -5.489 1.00 98.56 72 THR A C 1
ATOM 528 O O . THR A 1 72 ? 7.801 13.613 -5.741 1.00 98.56 72 THR A O 1
ATOM 531 N N . GLU A 1 73 ? 5.822 13.689 -4.687 1.00 98.44 73 GLU A N 1
ATOM 532 C CA . GLU A 1 73 ? 6.079 14.933 -3.952 1.00 98.44 73 GLU A CA 1
ATOM 533 C C . GLU A 1 73 ? 7.187 14.765 -2.904 1.00 98.44 73 GLU A C 1
ATOM 535 O O . GLU A 1 73 ? 7.994 15.674 -2.716 1.00 98.44 73 GLU A O 1
ATOM 540 N N . ALA A 1 74 ? 7.235 13.613 -2.229 1.00 97.94 74 ALA A N 1
ATOM 541 C CA . ALA A 1 74 ? 8.246 13.319 -1.218 1.00 97.94 74 ALA A CA 1
ATOM 542 C C . ALA A 1 74 ? 9.616 12.979 -1.828 1.00 97.94 74 ALA A C 1
ATOM 544 O O . ALA A 1 74 ? 10.644 13.406 -1.308 1.00 97.94 74 ALA A O 1
ATOM 545 N N . ASP A 1 75 ? 9.629 12.217 -2.922 1.00 98.06 75 ASP A N 1
ATOM 546 C CA . ASP A 1 75 ? 10.820 11.889 -3.700 1.00 98.06 75 ASP A CA 1
ATOM 547 C C . ASP A 1 75 ? 10.437 11.622 -5.164 1.00 98.06 75 ASP A C 1
ATOM 549 O O . ASP A 1 75 ? 9.807 10.622 -5.498 1.00 98.06 75 ASP A O 1
ATOM 553 N N . SER A 1 76 ? 10.862 12.509 -6.063 1.00 97.44 76 SER A N 1
ATOM 554 C CA . SER A 1 76 ? 10.627 12.370 -7.507 1.00 97.44 76 SER A CA 1
ATOM 555 C C . SER A 1 76 ? 11.729 11.592 -8.236 1.00 97.44 76 SER A C 1
ATOM 557 O O . SER A 1 76 ? 11.637 11.381 -9.446 1.00 97.44 76 SER A O 1
ATOM 559 N N . THR A 1 77 ? 12.781 11.164 -7.532 1.00 98.19 77 THR A N 1
ATOM 560 C CA . THR A 1 77 ? 13.938 10.479 -8.130 1.00 98.19 77 THR A CA 1
ATOM 561 C C . THR A 1 77 ? 13.734 8.974 -8.276 1.00 98.19 77 THR A C 1
ATOM 563 O O . THR A 1 77 ? 14.441 8.333 -9.057 1.00 98.19 77 THR A O 1
ATOM 566 N N . THR A 1 78 ? 12.755 8.400 -7.567 1.00 98.00 78 THR A N 1
ATOM 567 C CA . THR A 1 78 ? 12.432 6.973 -7.629 1.00 98.00 78 THR A CA 1
ATOM 568 C C . THR A 1 78 ? 10.971 6.736 -8.034 1.00 98.00 78 THR A C 1
ATOM 570 O O . THR A 1 78 ? 10.112 7.575 -7.774 1.00 98.00 78 THR A O 1
ATOM 573 N N . PRO A 1 79 ? 10.648 5.625 -8.729 1.00 96.00 79 PRO A N 1
ATOM 574 C CA . PRO A 1 79 ? 9.292 5.405 -9.233 1.00 96.00 79 PRO A CA 1
ATOM 575 C C . PRO A 1 79 ? 8.260 5.251 -8.111 1.00 96.00 79 PRO A C 1
ATOM 577 O O . PRO A 1 79 ? 8.533 4.579 -7.121 1.00 96.00 79 PRO A O 1
ATOM 580 N N . ALA A 1 80 ? 7.048 5.763 -8.322 1.00 97.88 80 ALA A N 1
ATOM 581 C CA . ALA A 1 80 ? 5.877 5.463 -7.503 1.00 97.88 80 ALA A CA 1
ATOM 582 C C . ALA A 1 80 ? 4.897 4.595 -8.303 1.00 97.88 80 ALA A C 1
ATOM 584 O O . ALA A 1 80 ? 4.418 5.007 -9.362 1.00 97.88 80 ALA A O 1
ATOM 585 N N . ARG A 1 81 ? 4.653 3.363 -7.843 1.00 98.00 81 ARG A N 1
ATOM 586 C CA . ARG A 1 81 ? 3.872 2.352 -8.574 1.00 98.00 81 ARG A CA 1
ATOM 587 C C . ARG A 1 81 ? 2.721 1.799 -7.744 1.00 98.00 81 ARG A C 1
ATOM 589 O O . ARG A 1 81 ? 2.372 0.625 -7.877 1.00 98.00 81 ARG A O 1
ATOM 596 N N . TYR A 1 82 ? 2.105 2.627 -6.900 1.00 98.56 82 TYR A N 1
ATOM 597 C CA . TYR A 1 82 ? 0.860 2.239 -6.248 1.00 98.56 82 TYR A CA 1
ATOM 598 C C . TYR A 1 82 ? -0.207 1.924 -7.295 1.00 98.56 82 TYR A C 1
ATOM 600 O O . TYR A 1 82 ? -0.382 2.658 -8.271 1.00 98.56 82 TYR A O 1
ATOM 608 N N . VAL A 1 83 ? -0.936 0.834 -7.078 1.00 98.50 83 VAL A N 1
ATOM 609 C CA . VAL A 1 83 ? -1.944 0.315 -8.000 1.00 98.50 83 VAL A CA 1
ATOM 610 C C . VAL A 1 83 ? -3.221 -0.044 -7.251 1.00 98.50 83 VAL A C 1
ATOM 612 O O . VAL A 1 83 ? -3.201 -0.502 -6.105 1.00 98.50 83 VAL A O 1
ATOM 615 N N . THR A 1 84 ? -4.365 0.149 -7.911 1.00 98.19 84 THR A N 1
ATOM 616 C CA . THR A 1 84 ? -5.625 -0.403 -7.410 1.00 98.19 84 THR A CA 1
ATOM 617 C C . THR A 1 84 ? -5.588 -1.909 -7.604 1.00 98.19 84 THR A C 1
ATOM 619 O O . THR A 1 84 ? -5.696 -2.409 -8.720 1.00 98.19 84 THR A O 1
ATOM 622 N N . TYR A 1 85 ? -5.439 -2.634 -6.504 1.00 97.25 85 TYR A N 1
ATOM 623 C CA . TYR A 1 85 ? -5.366 -4.082 -6.517 1.00 97.25 85 TYR A CA 1
ATOM 624 C C . TYR A 1 85 ? -6.188 -4.663 -5.373 1.00 97.25 85 TYR A C 1
ATOM 626 O O . TYR A 1 85 ? -6.268 -4.100 -4.281 1.00 97.25 85 TYR A O 1
ATOM 634 N N . ARG A 1 86 ? -6.823 -5.805 -5.635 1.00 95.81 86 ARG A N 1
ATOM 635 C CA . ARG A 1 86 ? -7.566 -6.566 -4.635 1.00 95.81 86 ARG A CA 1
ATOM 636 C C . ARG A 1 86 ? -7.005 -7.984 -4.612 1.00 95.81 86 ARG A C 1
ATOM 638 O O . ARG A 1 86 ? -7.301 -8.748 -5.531 1.00 95.81 86 ARG A O 1
ATOM 645 N N . PRO A 1 87 ? -6.220 -8.352 -3.586 1.00 94.44 87 PRO A N 1
ATOM 646 C CA . PRO A 1 87 ? -5.683 -9.697 -3.492 1.00 94.44 87 PRO A CA 1
ATOM 647 C C . PRO A 1 87 ? -6.807 -10.730 -3.412 1.00 94.44 87 PRO A C 1
ATOM 649 O O . PRO A 1 87 ? -7.854 -10.499 -2.799 1.00 94.44 87 PRO A O 1
ATOM 652 N N . ALA A 1 88 ? -6.564 -11.900 -3.997 1.00 92.38 88 ALA A N 1
ATOM 653 C CA . ALA A 1 88 ? -7.412 -13.063 -3.786 1.00 92.38 88 ALA A CA 1
ATOM 654 C C . ALA A 1 88 ? -7.453 -13.453 -2.287 1.00 92.38 88 ALA A C 1
ATOM 656 O O . ALA A 1 88 ? -6.628 -12.986 -1.486 1.00 92.38 88 ALA A O 1
ATOM 657 N N . PRO A 1 89 ? -8.404 -14.306 -1.869 1.00 89.31 89 PRO A N 1
ATOM 658 C CA . PRO A 1 89 ? -8.389 -14.884 -0.531 1.00 89.31 89 PRO A CA 1
ATOM 659 C C . PRO A 1 89 ? -7.059 -15.581 -0.216 1.00 89.31 89 PRO A C 1
ATOM 661 O O . PRO A 1 89 ? -6.396 -16.124 -1.100 1.00 89.31 89 PRO A O 1
ATOM 664 N N . TYR A 1 90 ? -6.677 -15.573 1.061 1.00 89.06 90 TYR A N 1
ATOM 665 C CA . TYR A 1 90 ? -5.481 -16.279 1.515 1.00 89.06 90 TYR A CA 1
ATOM 666 C C . TYR A 1 90 ? -5.707 -17.792 1.436 1.00 89.06 90 TYR A C 1
ATOM 668 O O . TYR A 1 90 ? -6.700 -18.252 2.003 1.00 89.06 90 TYR A O 1
ATOM 676 N N . PRO A 1 91 ? -4.828 -18.573 0.777 1.00 83.56 91 PRO A N 1
ATOM 677 C CA . PRO A 1 91 ? -5.007 -20.014 0.619 1.00 83.56 91 PRO A CA 1
ATOM 678 C C . PRO A 1 91 ? -4.649 -20.768 1.913 1.00 83.56 91 PRO A C 1
ATOM 680 O O . PRO A 1 91 ? -3.698 -21.543 1.958 1.00 83.56 91 PRO A O 1
ATOM 683 N N . ARG A 1 92 ? -5.420 -20.541 2.985 1.00 78.12 92 ARG A N 1
ATOM 684 C CA . ARG A 1 92 ? -5.420 -21.359 4.208 1.00 78.12 92 ARG A CA 1
ATOM 685 C C . ARG A 1 92 ? -6.763 -22.094 4.320 1.00 78.12 92 ARG A C 1
ATOM 687 O O . ARG A 1 92 ? -7.736 -21.484 4.748 1.00 78.12 92 ARG A O 1
ATOM 694 N N . PRO A 1 93 ? -6.825 -23.394 3.966 1.00 63.28 93 PRO A N 1
ATOM 695 C CA . PRO A 1 93 ? -8.064 -24.182 3.981 1.00 63.28 93 PRO A CA 1
ATOM 696 C C . PRO A 1 93 ? -8.755 -24.268 5.350 1.00 63.28 93 PRO A C 1
ATOM 698 O O . PRO A 1 93 ? -9.964 -24.449 5.411 1.00 63.28 93 PRO A O 1
ATOM 701 N N . TYR A 1 94 ? -7.991 -24.122 6.436 1.00 64.00 94 TYR A N 1
ATOM 702 C CA . TYR A 1 94 ? -8.475 -24.178 7.819 1.00 64.00 94 TYR A CA 1
ATOM 703 C C . TYR A 1 94 ? -8.288 -22.849 8.549 1.00 64.00 94 TYR A C 1
ATOM 705 O O . TYR A 1 94 ? -8.081 -22.836 9.761 1.00 64.00 94 TYR A O 1
ATOM 713 N N . ASP A 1 95 ? -8.326 -21.728 7.821 1.00 60.59 95 ASP A N 1
ATOM 714 C CA . ASP A 1 95 ? -8.541 -20.421 8.441 1.00 60.59 95 ASP A CA 1
ATOM 715 C C . ASP A 1 95 ? -9.979 -20.454 8.971 1.00 60.59 95 ASP A C 1
ATOM 717 O O . ASP A 1 95 ? -10.924 -20.085 8.274 1.00 60.59 95 ASP A O 1
ATOM 721 N N . LEU A 1 96 ? -10.154 -21.076 10.145 1.00 54.22 96 LEU A N 1
ATOM 722 C CA . LEU A 1 96 ? -11.414 -21.132 10.862 1.00 54.22 96 LEU A CA 1
ATOM 723 C C . LEU A 1 96 ? -11.905 -19.697 10.882 1.00 54.22 96 LEU A C 1
ATOM 725 O O . LEU A 1 96 ? -11.241 -18.846 11.477 1.00 54.22 96 LEU A O 1
ATOM 729 N N . ALA A 1 97 ? -13.007 -19.446 10.172 1.00 56.19 97 ALA A N 1
ATOM 730 C CA . ALA A 1 97 ? -13.761 -18.216 10.282 1.00 56.19 97 ALA A CA 1
ATOM 731 C C . ALA A 1 97 ? -13.720 -17.837 11.758 1.00 56.19 97 ALA A C 1
ATOM 733 O O . ALA A 1 97 ? -14.136 -18.631 12.614 1.00 56.19 97 ALA A O 1
ATOM 734 N N . HIS A 1 98 ? -13.110 -16.693 12.071 1.00 56.88 98 HIS A N 1
ATOM 735 C CA . HIS A 1 98 ? -13.152 -16.218 13.439 1.00 56.88 98 HIS A CA 1
ATOM 736 C C . HIS A 1 98 ? -14.642 -16.220 13.802 1.00 56.88 98 HIS A C 1
ATOM 738 O O . HIS A 1 98 ? -15.448 -15.874 12.939 1.00 56.88 98 HIS A O 1
ATOM 744 N N . PRO A 1 99 ? -15.079 -16.594 15.013 1.00 57.16 99 PRO A N 1
ATOM 745 C CA . PRO A 1 99 ? -16.512 -16.635 15.335 1.00 57.16 99 PRO A CA 1
ATO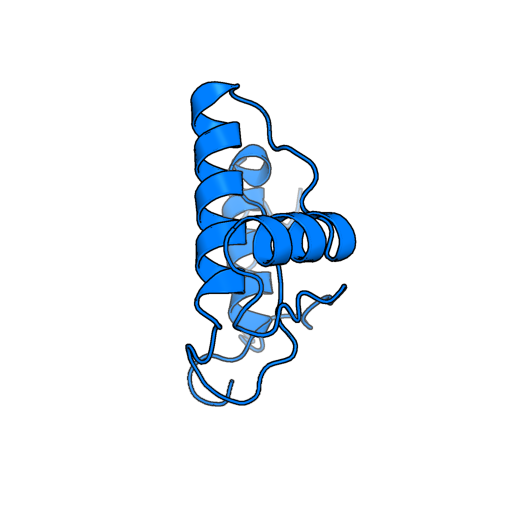M 746 C C . PRO A 1 99 ? -17.293 -15.334 15.021 1.00 57.16 99 PRO A C 1
ATOM 748 O O . PRO A 1 99 ? -18.519 -15.332 15.020 1.00 57.16 99 PRO A O 1
ATOM 751 N N . ALA A 1 100 ? -16.585 -14.231 14.747 1.00 56.41 100 ALA A N 1
ATOM 752 C CA . ALA A 1 100 ? -17.104 -12.941 14.302 1.00 56.41 100 ALA A CA 1
ATOM 753 C C . ALA A 1 100 ? -17.345 -12.814 12.776 1.00 56.41 100 ALA A C 1
ATOM 755 O O . ALA A 1 100 ? -18.023 -11.881 12.369 1.00 56.41 100 ALA A O 1
ATOM 756 N N . ASP A 1 101 ? -16.839 -13.724 11.939 1.00 51.81 101 ASP A N 1
ATOM 757 C CA . ASP A 1 101 ? -16.976 -13.695 10.471 1.00 51.81 101 ASP A CA 1
ATOM 758 C C . ASP A 1 101 ? -18.324 -14.268 9.979 1.00 51.81 101 ASP A C 1
ATOM 760 O O . ASP A 1 101 ? -18.645 -14.172 8.796 1.00 51.81 101 ASP A O 1
ATOM 764 N N . GLY A 1 102 ? -19.107 -14.887 10.872 1.00 52.91 102 GLY A N 1
ATOM 765 C CA . GLY A 1 102 ? -20.425 -15.471 10.584 1.00 52.91 102 GLY A CA 1
ATOM 766 C C . GLY A 1 102 ? -21.622 -14.681 11.128 1.00 52.91 102 GLY A C 1
ATOM 767 O O . GLY A 1 102 ? -22.720 -15.236 11.164 1.00 52.91 102 GLY A O 1
ATOM 768 N N . ARG A 1 103 ? -21.423 -13.444 11.604 1.00 42.78 103 ARG A N 1
ATOM 769 C CA . ARG A 1 103 ? -22.500 -12.549 12.065 1.00 42.78 103 ARG A CA 1
ATOM 770 C C . ARG A 1 103 ? -22.789 -11.439 11.068 1.00 42.78 103 ARG A C 1
ATOM 772 O O . ARG A 1 103 ? -21.817 -10.889 10.510 1.00 42.78 103 ARG A O 1
#

Foldseek 3Di:
DVPDAPLVVVVVCLVCVLVVNNQVDDDWDFPDPDPPPDDPLLVQLVVVQVVCCVVVVHGDDDALVSSQVSSCVVPVPIHRGIDPDDDDHDPDPPPPNDPSNVD